Protein AF-A0A8T6JAU4-F1 (afdb_monomer)

Secondary structure (DSSP, 8-state):
-PPP-PPPPPHHHHHHHHHHHHHHHTTT--HHHHTS-TT-EEEEEEE-SS-EE---HHHHHHHHHHH-TT-EEEESS-TT-EE-TT-EEEEEEEEHHHHHHHHHHHHHHHHHHHHHHH-

Sequence (119 aa):
MGKPEQPAAPAEAVRDDVHRALREDVGAGDVSAGLLPVDAHAAAVVVAREECVLCGRDWFEEVFRACDERIVIRWRVAEGGKTTAGETICELEGPVRGLLSGERSALNFLQLLSAVATQ

pLDDT: mean 91.81, std 12.63, range [37.81, 98.69]

Solvent-accessible surface area (backbone atoms only — not comparable to full-atom values): 6651 Å² total; per-residue (Å²): 134,82,78,82,82,74,84,76,77,60,68,64,60,44,51,54,51,40,54,51,45,47,46,72,79,38,55,98,55,52,66,74,45,63,74,51,66,87,84,40,68,45,74,52,74,44,61,34,82,48,70,38,22,40,30,46,64,67,45,33,53,48,28,35,46,74,53,32,72,71,51,47,77,49,71,71,53,55,82,72,30,77,46,45,57,72,36,65,40,33,39,36,37,29,43,43,44,28,55,62,69,22,44,65,60,22,48,51,44,32,53,57,39,11,53,62,62,54,106

Foldseek 3Di:
DDDDDDDDDDLVVLLVLLVVLLCVQANPHDVPLVVDDQPDKDKDWDFAQAKWFFADVSNLVSLLCVLPVQKDKAAPADHRGIDHHGDTGIMIIDGPSSCVSSPPVSVVRRVVGRVVSRD

Structure (mmCIF, N/CA/C/O backbone):
data_AF-A0A8T6JAU4-F1
#
_entry.id   AF-A0A8T6JAU4-F1
#
loop_
_atom_site.group_PDB
_atom_site.id
_atom_site.type_symbol
_atom_site.label_atom_id
_atom_site.label_alt_id
_atom_site.label_comp_id
_atom_site.label_asym_id
_atom_site.label_entity_id
_atom_site.label_seq_id
_atom_site.pdbx_PDB_ins_code
_atom_site.Cartn_x
_atom_site.Cartn_y
_atom_site.Cartn_z
_atom_site.occupancy
_atom_site.B_iso_or_equiv
_atom_site.auth_seq_id
_atom_site.auth_comp_id
_atom_site.auth_asym_id
_atom_site.auth_atom_id
_atom_site.pdbx_PDB_model_num
ATOM 1 N N . MET A 1 1 ? -29.307 7.504 8.298 1.00 37.81 1 MET A N 1
ATOM 2 C CA . MET A 1 1 ? -28.098 8.306 8.572 1.00 37.81 1 MET A CA 1
ATOM 3 C C . MET A 1 1 ? -27.103 8.071 7.451 1.00 37.81 1 MET A C 1
ATOM 5 O O . MET A 1 1 ? -26.594 6.962 7.354 1.00 37.81 1 MET A O 1
ATOM 9 N N . GLY A 1 2 ? -26.884 9.056 6.577 1.00 43.00 2 GLY A N 1
ATOM 10 C CA . GLY A 1 2 ? -25.786 9.004 5.608 1.00 43.00 2 GLY A CA 1
ATOM 11 C C . GLY A 1 2 ? -24.463 9.165 6.351 1.00 43.00 2 GLY A C 1
ATOM 12 O O . GLY A 1 2 ? -24.353 10.040 7.209 1.00 43.00 2 GLY A O 1
ATOM 13 N N . LYS A 1 3 ? -23.501 8.277 6.092 1.00 41.06 3 LYS A N 1
ATOM 14 C CA . LYS A 1 3 ? -22.138 8.406 6.619 1.00 41.06 3 LYS A CA 1
ATOM 15 C C . LYS A 1 3 ? -21.571 9.733 6.077 1.00 41.06 3 LYS A C 1
ATOM 17 O O . LYS A 1 3 ? -21.768 9.983 4.889 1.00 41.06 3 LYS A O 1
ATOM 22 N N . PRO A 1 4 ? -20.954 10.600 6.898 1.00 43.22 4 PRO A N 1
ATOM 23 C CA . PRO A 1 4 ? -20.353 11.826 6.387 1.00 43.22 4 PRO A CA 1
ATOM 24 C C . PRO A 1 4 ? -19.286 11.455 5.351 1.00 43.22 4 PRO A C 1
ATOM 26 O O . PRO A 1 4 ? -18.412 10.633 5.628 1.00 43.22 4 PRO A O 1
ATOM 29 N N . GLU A 1 5 ? -19.409 12.012 4.150 1.00 51.03 5 GLU A N 1
ATOM 30 C CA . GLU A 1 5 ? -18.408 11.912 3.091 1.00 51.03 5 GLU A CA 1
ATOM 31 C C . GLU A 1 5 ? -17.201 12.738 3.555 1.00 51.03 5 GLU A C 1
ATOM 33 O O . GLU A 1 5 ? -17.291 13.960 3.680 1.00 51.03 5 GLU A O 1
ATOM 38 N N . GLN A 1 6 ? -16.113 12.073 3.956 1.00 55.00 6 GLN A N 1
ATOM 39 C CA . GLN A 1 6 ? -14.877 12.772 4.303 1.00 55.00 6 GLN A CA 1
ATOM 40 C C . GLN A 1 6 ? -14.302 13.411 3.033 1.00 55.00 6 GLN A C 1
ATOM 42 O O . GLN A 1 6 ? -14.303 12.759 1.986 1.00 55.00 6 GLN A O 1
ATOM 47 N N . PRO A 1 7 ? -13.819 14.664 3.093 1.00 58.06 7 PRO A N 1
ATOM 48 C CA . PRO A 1 7 ? -13.195 15.288 1.938 1.00 58.06 7 PRO A CA 1
ATOM 49 C C . PRO A 1 7 ? -11.913 14.528 1.580 1.00 58.06 7 PRO A C 1
ATOM 51 O O . PRO A 1 7 ? -11.036 14.361 2.426 1.00 58.06 7 PRO A O 1
ATOM 54 N N . ALA A 1 8 ? -11.821 14.070 0.331 1.00 65.31 8 ALA A N 1
ATOM 55 C CA . ALA A 1 8 ? -10.617 13.441 -0.203 1.00 65.31 8 ALA A CA 1
ATOM 56 C C . ALA A 1 8 ? -9.431 14.417 -0.163 1.00 65.31 8 ALA A C 1
ATOM 58 O O . ALA A 1 8 ? -9.609 15.635 -0.303 1.00 65.31 8 ALA A O 1
ATOM 59 N N . ALA A 1 9 ? -8.218 13.891 0.013 1.00 74.62 9 ALA A N 1
ATOM 60 C CA . ALA A 1 9 ? -7.023 14.720 -0.010 1.00 74.62 9 ALA A CA 1
ATOM 61 C C . ALA A 1 9 ? -6.837 15.368 -1.398 1.00 74.62 9 ALA A C 1
ATOM 63 O O . ALA A 1 9 ? -7.188 14.769 -2.420 1.00 74.62 9 ALA A O 1
ATOM 64 N N . PRO A 1 10 ? -6.272 16.588 -1.489 1.00 85.38 10 PRO A N 1
ATOM 65 C CA . PRO A 1 10 ? -5.964 17.186 -2.781 1.00 85.38 10 PRO A CA 1
ATOM 66 C C . PRO A 1 10 ? -4.974 16.305 -3.553 1.00 85.38 10 PRO A C 1
ATOM 68 O O . PRO A 1 10 ? -3.833 16.130 -3.131 1.00 85.38 10 PRO A O 1
ATOM 71 N N . ALA A 1 11 ? -5.391 15.786 -4.710 1.00 88.56 11 ALA A N 1
ATOM 72 C CA . ALA A 1 11 ? -4.611 14.810 -5.478 1.00 88.56 11 ALA A CA 1
ATOM 73 C C . ALA A 1 11 ? -3.200 15.295 -5.872 1.00 88.56 11 ALA A C 1
ATOM 75 O O . ALA A 1 11 ? -2.304 14.484 -6.086 1.00 88.56 11 ALA A O 1
ATOM 76 N N . GLU A 1 12 ? -2.992 16.607 -5.994 1.00 91.94 12 GLU A N 1
ATOM 77 C CA . GLU A 1 12 ? -1.671 17.193 -6.250 1.00 91.94 12 GLU A CA 1
ATOM 78 C C . GLU A 1 12 ? -0.734 17.053 -5.044 1.00 91.94 12 GLU A C 1
ATOM 80 O O . GLU A 1 12 ? 0.384 16.574 -5.204 1.00 91.94 12 GLU A O 1
ATOM 85 N N . ALA A 1 13 ? -1.218 17.355 -3.836 1.00 95.06 13 ALA A N 1
ATOM 86 C CA . ALA A 1 13 ? -0.431 17.219 -2.613 1.00 95.06 13 ALA A CA 1
ATOM 87 C C . ALA A 1 13 ? -0.030 15.758 -2.354 1.00 95.06 13 ALA A C 1
ATOM 89 O O . ALA A 1 13 ? 1.121 15.486 -2.020 1.00 95.06 13 ALA A O 1
ATOM 90 N N . VAL A 1 14 ? -0.956 14.817 -2.585 1.00 96.81 14 VAL A N 1
ATOM 91 C CA . VAL A 1 14 ? -0.680 13.374 -2.475 1.00 96.81 14 VAL A CA 1
ATOM 92 C C . VAL A 1 14 ? 0.471 12.975 -3.401 1.00 96.81 14 VAL A C 1
ATOM 94 O O . VAL A 1 14 ? 1.438 12.356 -2.959 1.00 96.81 14 VAL A O 1
ATOM 97 N N . ARG A 1 15 ? 0.408 13.373 -4.679 1.00 96.69 15 ARG A N 1
ATOM 98 C CA . ARG A 1 15 ? 1.466 13.077 -5.656 1.00 96.69 15 ARG A CA 1
ATOM 99 C C . ARG A 1 15 ? 2.810 13.673 -5.258 1.00 96.69 15 ARG A C 1
ATOM 101 O O . ARG A 1 15 ? 3.820 12.979 -5.348 1.00 96.69 15 ARG A O 1
ATOM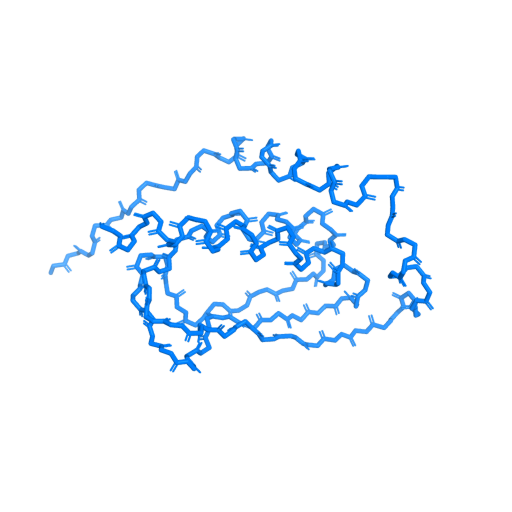 108 N N . ASP A 1 16 ? 2.836 14.924 -4.814 1.00 97.38 16 ASP A N 1
ATOM 109 C CA . ASP A 1 16 ? 4.079 15.599 -4.430 1.00 97.38 16 ASP A CA 1
ATOM 110 C C . ASP A 1 16 ? 4.754 14.924 -3.231 1.00 97.38 16 ASP A C 1
ATOM 112 O O . ASP A 1 16 ? 5.972 14.698 -3.240 1.00 97.38 16 ASP A O 1
ATOM 116 N N . ASP A 1 17 ? 3.969 14.544 -2.223 1.00 97.62 17 ASP A N 1
ATOM 117 C CA . ASP A 1 17 ? 4.461 13.799 -1.067 1.00 97.62 17 ASP A CA 1
ATOM 118 C C . ASP A 1 17 ? 4.999 12.425 -1.461 1.00 97.62 17 ASP A C 1
ATOM 120 O O . ASP A 1 17 ? 6.114 12.071 -1.065 1.00 97.62 17 ASP A O 1
ATOM 124 N N . VAL A 1 18 ? 4.256 11.673 -2.278 1.00 97.69 18 VAL A N 1
ATOM 125 C CA . VAL A 1 18 ? 4.693 10.359 -2.762 1.00 97.69 18 VAL A CA 1
ATOM 126 C C . VAL A 1 18 ? 5.973 10.470 -3.585 1.00 97.69 18 VAL A C 1
ATOM 128 O O . VAL A 1 18 ? 6.927 9.732 -3.339 1.00 97.69 18 VAL A O 1
ATOM 131 N N . HIS A 1 19 ? 6.060 11.422 -4.516 1.00 96.12 19 HIS A N 1
ATOM 132 C CA . HIS A 1 19 ? 7.273 11.633 -5.306 1.00 96.12 19 HIS A CA 1
ATOM 133 C C . HIS A 1 19 ? 8.474 12.018 -4.443 1.00 96.12 19 HIS A C 1
ATOM 135 O O . HIS A 1 19 ? 9.610 11.642 -4.742 1.00 96.12 19 HIS A O 1
ATOM 141 N N . ARG A 1 20 ? 8.264 12.790 -3.375 1.00 96.94 20 ARG A N 1
ATOM 142 C CA . ARG A 1 20 ? 9.326 13.109 -2.420 1.00 96.94 20 ARG A CA 1
ATOM 143 C C . ARG A 1 20 ? 9.782 11.864 -1.659 1.00 96.94 20 ARG A C 1
ATOM 145 O O . ARG A 1 20 ? 10.985 11.625 -1.633 1.00 96.94 20 ARG A O 1
ATOM 152 N N . ALA A 1 21 ? 8.855 11.069 -1.127 1.00 96.62 21 ALA A N 1
ATOM 153 C CA . ALA A 1 21 ? 9.167 9.843 -0.392 1.00 96.62 21 ALA A CA 1
ATOM 154 C C . ALA A 1 21 ? 9.884 8.800 -1.268 1.00 96.62 21 ALA A C 1
ATOM 156 O O . ALA A 1 21 ? 10.932 8.287 -0.890 1.00 96.62 21 ALA A O 1
ATOM 157 N N . LEU A 1 22 ? 9.396 8.556 -2.489 1.00 96.06 22 LEU A N 1
ATOM 158 C CA . LEU A 1 22 ? 10.025 7.606 -3.412 1.00 96.06 22 LEU A CA 1
ATOM 159 C C . LEU A 1 22 ? 11.427 8.047 -3.848 1.00 96.06 22 LEU A C 1
ATOM 161 O O . LEU A 1 22 ? 12.320 7.214 -3.990 1.00 96.06 22 LEU A O 1
ATOM 165 N N . 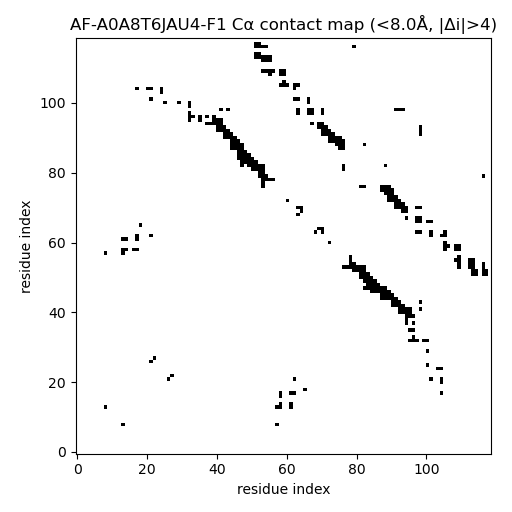ARG A 1 23 ? 11.666 9.352 -4.033 1.00 95.19 23 ARG A N 1
ATOM 166 C CA . ARG A 1 23 ? 13.024 9.852 -4.315 1.00 95.19 23 ARG A CA 1
ATOM 167 C C . ARG A 1 23 ? 13.982 9.646 -3.144 1.00 95.19 23 ARG A C 1
ATOM 169 O O . ARG A 1 23 ? 15.165 9.447 -3.391 1.00 95.19 23 ARG A O 1
ATOM 176 N N . GLU A 1 24 ? 13.497 9.725 -1.910 1.00 93.19 24 GLU A N 1
ATOM 177 C CA . GLU A 1 24 ? 14.303 9.460 -0.718 1.00 93.19 24 GLU A CA 1
ATOM 178 C C . GLU A 1 24 ? 14.642 7.969 -0.591 1.00 93.19 24 GLU A C 1
ATOM 180 O O . GLU A 1 24 ? 15.802 7.623 -0.384 1.00 93.19 24 GLU A O 1
ATOM 185 N N . ASP A 1 25 ? 13.643 7.098 -0.744 1.00 90.12 25 ASP A N 1
ATOM 186 C CA . ASP A 1 25 ? 13.773 5.665 -0.452 1.00 90.12 25 ASP A CA 1
ATOM 187 C C . ASP A 1 25 ? 14.377 4.862 -1.620 1.00 90.12 25 ASP A C 1
ATOM 189 O O . ASP A 1 25 ? 15.211 3.982 -1.413 1.00 90.12 25 ASP A O 1
ATOM 193 N N . VAL A 1 26 ? 13.992 5.189 -2.859 1.00 88.06 26 VAL A N 1
ATOM 194 C CA . VAL A 1 26 ? 14.398 4.463 -4.080 1.00 88.06 26 VAL A CA 1
ATOM 195 C C . VAL A 1 26 ? 15.441 5.239 -4.892 1.00 88.06 26 VAL A C 1
ATOM 197 O O . VAL A 1 26 ? 16.307 4.647 -5.541 1.00 88.06 26 VAL A O 1
ATOM 200 N N . GLY A 1 27 ? 15.392 6.572 -4.871 1.00 85.19 27 GLY A N 1
ATOM 201 C CA . GLY A 1 27 ? 16.351 7.423 -5.578 1.00 85.19 27 GLY A CA 1
ATOM 202 C C . GLY A 1 27 ? 16.431 7.126 -7.079 1.00 85.19 27 GLY A C 1
ATOM 203 O O . GLY A 1 27 ? 15.451 7.268 -7.805 1.00 85.19 27 GLY A O 1
ATOM 204 N N . ALA A 1 28 ? 17.620 6.743 -7.557 1.00 81.06 28 ALA A N 1
ATOM 205 C CA . ALA A 1 28 ? 17.869 6.434 -8.969 1.00 81.06 28 ALA A CA 1
ATOM 206 C C . ALA A 1 28 ? 17.371 5.038 -9.405 1.00 81.06 28 ALA A C 1
ATOM 208 O O . ALA A 1 28 ? 17.436 4.718 -10.593 1.00 81.06 28 ALA A O 1
ATOM 209 N N . GLY A 1 29 ? 16.900 4.209 -8.469 1.00 81.81 29 GLY A N 1
ATOM 210 C CA . GLY A 1 29 ? 16.343 2.890 -8.749 1.00 81.81 29 GLY A CA 1
ATOM 211 C C . GLY A 1 29 ? 16.613 1.875 -7.639 1.00 81.81 29 GLY A C 1
ATOM 212 O O . GLY A 1 29 ? 17.623 1.936 -6.940 1.00 81.81 29 GLY A O 1
ATOM 213 N N . ASP A 1 30 ? 15.722 0.891 -7.525 1.00 86.62 30 ASP A N 1
ATOM 214 C CA . ASP A 1 30 ? 15.831 -0.201 -6.559 1.00 86.62 30 ASP A CA 1
ATOM 215 C C . ASP A 1 30 ? 16.670 -1.353 -7.134 1.00 86.62 30 ASP A C 1
ATOM 217 O O . ASP A 1 30 ? 16.191 -2.216 -7.878 1.00 86.62 30 ASP A O 1
ATOM 221 N N . VAL A 1 31 ? 17.962 -1.355 -6.799 1.00 86.12 31 VAL A N 1
ATOM 222 C CA . VAL A 1 31 ? 18.922 -2.372 -7.260 1.00 86.12 31 VAL A CA 1
ATOM 223 C C . VAL A 1 31 ? 18.531 -3.774 -6.786 1.00 86.12 31 VAL A C 1
ATOM 225 O O . VAL A 1 31 ? 18.721 -4.739 -7.525 1.00 86.12 31 VAL A O 1
ATOM 228 N N . SER A 1 32 ? 17.962 -3.893 -5.584 1.00 84.31 32 SER A N 1
ATOM 229 C CA . SER A 1 32 ? 17.584 -5.182 -4.998 1.00 84.31 32 SER A CA 1
ATOM 230 C C . SER A 1 32 ? 16.392 -5.782 -5.735 1.00 84.31 32 SER A C 1
ATOM 232 O O . SER A 1 32 ? 16.445 -6.941 -6.151 1.00 84.31 32 SER A O 1
ATOM 234 N N . ALA A 1 33 ? 15.353 -4.982 -5.988 1.00 84.12 33 ALA A N 1
ATOM 235 C CA . ALA A 1 33 ? 14.242 -5.395 -6.840 1.00 84.12 33 ALA A CA 1
ATOM 236 C C . ALA A 1 33 ? 14.705 -5.690 -8.279 1.00 84.12 33 ALA A C 1
ATOM 238 O O . ALA A 1 33 ? 14.186 -6.599 -8.930 1.00 84.12 33 ALA A O 1
ATOM 239 N N . GLY A 1 34 ? 15.732 -4.987 -8.766 1.00 86.31 34 GLY A N 1
ATOM 240 C CA . GLY A 1 34 ? 16.346 -5.217 -10.076 1.00 86.31 34 GLY A CA 1
ATOM 241 C C . GLY A 1 34 ? 16.887 -6.637 -10.299 1.00 86.31 34 GLY A C 1
ATOM 242 O O . GLY A 1 34 ? 16.961 -7.077 -11.448 1.00 86.31 34 GLY A O 1
ATOM 243 N N . LEU A 1 35 ? 17.202 -7.379 -9.230 1.00 90.69 35 LEU A N 1
ATOM 244 C CA . LEU A 1 35 ? 17.671 -8.770 -9.300 1.00 90.69 35 LEU A CA 1
ATOM 245 C C . LEU A 1 35 ? 16.549 -9.783 -9.584 1.00 90.69 35 LEU A C 1
ATOM 247 O O . LEU A 1 35 ? 16.827 -10.924 -9.952 1.00 90.69 35 LEU A O 1
ATOM 251 N N . LEU A 1 36 ? 15.286 -9.390 -9.414 1.00 91.56 36 LEU A N 1
ATOM 252 C CA . LEU A 1 36 ? 14.134 -10.272 -9.601 1.00 91.56 36 LEU A CA 1
ATOM 253 C C . LEU A 1 36 ? 13.726 -10.359 -11.073 1.00 91.56 36 LEU A C 1
ATOM 255 O O . LEU A 1 36 ? 13.930 -9.393 -11.804 1.00 91.56 36 LEU A O 1
ATOM 259 N N . PRO A 1 37 ? 13.102 -11.451 -11.543 1.00 92.31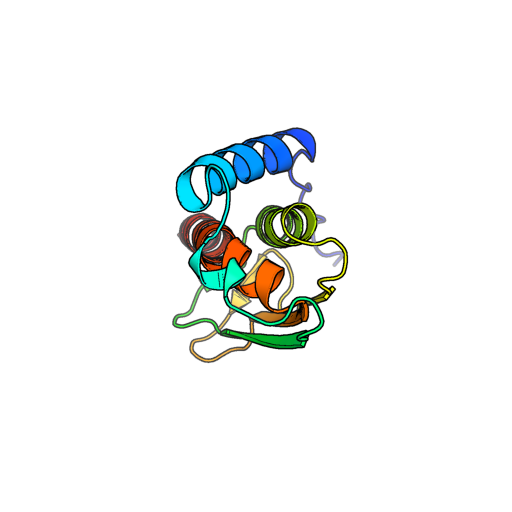 37 PRO A N 1
ATOM 260 C CA . PRO A 1 37 ? 12.609 -11.530 -12.917 1.00 92.31 37 PRO A CA 1
ATOM 261 C C . PRO A 1 37 ? 11.599 -10.415 -13.225 1.00 92.31 37 PRO A C 1
ATOM 263 O O . PRO A 1 37 ? 10.736 -10.113 -12.403 1.00 92.31 37 PRO A O 1
ATOM 266 N N . VAL A 1 38 ? 11.690 -9.813 -14.414 1.00 89.75 38 VAL A N 1
ATOM 267 C CA . VAL A 1 38 ? 10.807 -8.704 -14.827 1.00 89.75 38 VAL A CA 1
ATOM 268 C C . VAL A 1 38 ? 9.336 -9.125 -14.943 1.00 89.75 38 VAL A C 1
ATOM 270 O O . VAL A 1 38 ? 8.448 -8.328 -14.655 1.00 89.75 38 VAL A O 1
ATOM 273 N N . ASP A 1 39 ? 9.092 -10.391 -15.287 1.00 91.31 39 ASP A N 1
ATOM 274 C CA . ASP A 1 39 ? 7.750 -10.956 -15.468 1.00 91.31 39 ASP A CA 1
ATOM 275 C C . ASP A 1 39 ? 7.197 -11.613 -14.193 1.00 91.31 39 ASP A C 1
ATOM 277 O O . ASP A 1 39 ? 6.085 -12.148 -14.191 1.00 91.31 39 ASP A O 1
ATOM 281 N N . ALA A 1 40 ? 7.959 -11.601 -13.093 1.00 95.94 40 ALA A N 1
ATOM 282 C CA . ALA A 1 40 ? 7.496 -12.171 -11.836 1.00 95.94 40 ALA A CA 1
ATOM 283 C C . ALA A 1 40 ? 6.316 -11.360 -11.285 1.00 95.94 40 ALA A C 1
ATOM 285 O O . ALA A 1 40 ? 6.374 -10.131 -11.199 1.00 95.94 40 ALA A O 1
ATOM 286 N N . HIS A 1 41 ? 5.283 -12.072 -10.838 1.00 97.25 41 HIS A N 1
ATOM 287 C CA . HIS A 1 41 ? 4.126 -11.517 -10.140 1.00 97.25 41 HIS A CA 1
ATOM 288 C C . HIS A 1 41 ? 4.037 -12.098 -8.728 1.00 97.25 41 HIS A C 1
ATOM 290 O O . HIS A 1 41 ? 4.438 -13.241 -8.497 1.00 97.25 41 HIS A O 1
ATOM 296 N N . ALA A 1 42 ? 3.508 -11.319 -7.791 1.00 97.31 42 ALA A N 1
ATOM 297 C CA . ALA A 1 42 ? 3.223 -11.772 -6.437 1.00 97.31 42 ALA A CA 1
ATOM 298 C C . ALA A 1 42 ? 1.910 -11.184 -5.923 1.00 97.31 42 ALA A C 1
ATOM 300 O O . ALA A 1 42 ? 1.380 -10.213 -6.466 1.00 97.31 42 ALA A O 1
ATOM 301 N N . ALA A 1 43 ? 1.429 -11.790 -4.843 1.00 97.81 43 ALA A N 1
ATOM 302 C CA . ALA A 1 43 ? 0.398 -11.236 -3.989 1.00 97.81 43 ALA A CA 1
ATOM 303 C C . ALA A 1 43 ? 1.008 -10.877 -2.628 1.00 97.81 43 ALA A C 1
ATOM 305 O O . ALA A 1 43 ? 1.882 -11.589 -2.128 1.00 97.81 43 ALA A O 1
ATOM 306 N N . ALA A 1 44 ? 0.531 -9.790 -2.033 1.00 97.56 44 ALA A N 1
ATOM 307 C CA . ALA A 1 44 ? 0.925 -9.324 -0.711 1.00 97.56 44 ALA A CA 1
ATOM 308 C C . ALA A 1 44 ? -0.311 -8.963 0.119 1.00 97.56 44 ALA A C 1
ATOM 310 O O . ALA A 1 44 ? -1.377 -8.664 -0.419 1.00 97.56 44 ALA A O 1
ATOM 311 N N . VAL A 1 45 ? -0.166 -8.994 1.441 1.00 98.19 45 VAL A N 1
ATOM 312 C CA . VAL A 1 45 ? -1.237 -8.669 2.386 1.00 98.19 45 VAL A CA 1
ATOM 313 C C . VAL A 1 45 ? -0.697 -7.697 3.421 1.00 98.19 45 VAL A C 1
ATOM 315 O O . VAL A 1 45 ? 0.344 -7.952 4.026 1.00 98.19 45 VAL A O 1
ATOM 318 N N . VAL A 1 46 ? -1.422 -6.603 3.646 1.00 98.25 46 VAL A N 1
ATOM 319 C CA . VAL A 1 46 ? -1.133 -5.660 4.729 1.00 98.25 46 VAL A CA 1
ATOM 320 C C . VAL A 1 46 ? -2.006 -6.008 5.923 1.00 98.25 46 VAL A C 1
ATOM 322 O O . VAL A 1 46 ? -3.228 -6.107 5.806 1.00 98.25 46 VAL A O 1
ATOM 325 N N . VAL A 1 47 ? -1.374 -6.182 7.080 1.00 97.75 47 VAL A N 1
ATOM 326 C CA . VAL A 1 47 ? -2.029 -6.589 8.327 1.00 97.75 47 VAL A CA 1
ATOM 327 C C . VAL A 1 47 ? -1.797 -5.525 9.396 1.00 97.75 47 VAL A C 1
ATOM 329 O O . VAL A 1 47 ? -0.662 -5.092 9.607 1.00 97.75 47 VAL A O 1
ATOM 332 N N . ALA A 1 48 ? -2.862 -5.124 10.088 1.00 96.81 48 ALA A N 1
ATOM 333 C CA . ALA A 1 48 ? -2.783 -4.252 11.252 1.00 96.81 48 ALA A CA 1
ATOM 334 C C . ALA A 1 48 ? -2.090 -4.991 12.404 1.00 96.81 48 ALA A C 1
ATOM 336 O O . ALA A 1 48 ? -2.485 -6.097 12.770 1.00 96.81 48 ALA A O 1
ATOM 337 N N . ARG A 1 49 ? -1.047 -4.402 12.996 1.00 95.12 49 ARG A N 1
ATOM 338 C CA . ARG A 1 49 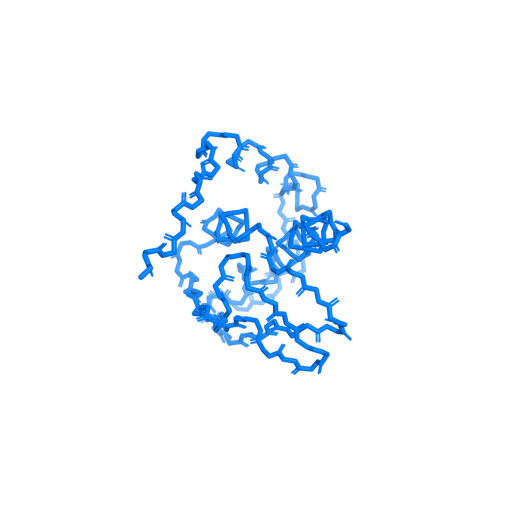? -0.363 -5.003 14.159 1.00 95.12 49 ARG A CA 1
ATOM 339 C C . ARG A 1 49 ? -0.982 -4.608 15.495 1.00 95.12 49 ARG A C 1
ATOM 341 O O . ARG A 1 49 ? -0.808 -5.323 16.475 1.00 95.12 49 ARG A O 1
ATOM 348 N N . GLU A 1 50 ? -1.716 -3.510 15.513 1.00 94.31 50 GLU A N 1
ATOM 349 C CA . GLU A 1 50 ? -2.399 -2.957 16.674 1.00 94.31 50 GLU A CA 1
ATOM 350 C C . GLU A 1 50 ? -3.741 -2.352 16.248 1.00 94.31 50 GLU A C 1
ATOM 352 O O . GLU A 1 50 ? -4.048 -2.280 15.055 1.00 94.31 50 GLU A O 1
ATOM 357 N N . GLU A 1 51 ? -4.562 -1.968 17.223 1.00 95.69 51 GLU A N 1
ATOM 358 C CA . GLU A 1 51 ? -5.798 -1.237 16.947 1.00 95.69 51 GLU A CA 1
ATOM 359 C C . GLU A 1 51 ? -5.469 0.177 16.449 1.00 95.69 51 GLU A C 1
ATOM 361 O O . GLU A 1 51 ? -4.719 0.901 17.102 1.00 95.69 51 GLU A O 1
ATOM 366 N N . CYS A 1 52 ? -6.036 0.578 15.310 1.00 95.00 52 CYS A N 1
ATOM 367 C CA . CYS A 1 52 ? -5.915 1.940 14.797 1.00 95.00 52 CYS A CA 1
ATOM 368 C C . CYS A 1 52 ? -7.140 2.350 13.968 1.00 95.00 52 CYS A C 1
ATOM 370 O O . CYS A 1 52 ? -7.990 1.531 13.613 1.00 95.00 52 CYS A O 1
ATOM 372 N N . VAL A 1 53 ? -7.250 3.641 13.673 1.00 97.62 53 VAL A N 1
ATOM 373 C CA . VAL A 1 53 ? -8.143 4.178 12.645 1.00 97.62 53 VAL A CA 1
ATOM 374 C C . VAL A 1 53 ? -7.345 4.270 11.348 1.00 97.62 53 VAL A C 1
ATOM 376 O O . VAL A 1 53 ? -6.383 5.032 11.280 1.00 97.62 53 VAL A O 1
ATOM 379 N N . LEU A 1 54 ? -7.739 3.511 10.322 1.00 97.56 54 LEU A N 1
ATOM 380 C CA . LEU A 1 54 ? -7.084 3.531 9.017 1.00 97.56 54 LEU A CA 1
ATOM 381 C C . LEU A 1 54 ? -7.190 4.928 8.405 1.00 97.56 54 LEU A C 1
ATOM 383 O O . LEU A 1 54 ? -8.298 5.411 8.156 1.00 97.56 54 LEU A O 1
ATOM 387 N N . CYS A 1 55 ? -6.038 5.525 8.117 1.00 97.00 55 CYS A N 1
ATOM 388 C CA . CYS A 1 55 ? -5.939 6.787 7.406 1.00 97.00 55 CYS A CA 1
ATOM 389 C C . CYS A 1 55 ? -4.808 6.759 6.372 1.00 97.00 55 CYS A C 1
ATOM 391 O O . CYS A 1 55 ? -3.735 6.210 6.638 1.00 97.00 55 CYS A O 1
ATOM 393 N N . GLY A 1 56 ? -5.041 7.365 5.205 1.00 96.75 56 GLY A N 1
ATOM 394 C CA . GLY A 1 56 ? -4.007 7.575 4.187 1.00 96.75 56 GLY A CA 1
ATOM 395 C C . GLY A 1 56 ? -4.050 6.626 2.992 1.00 96.75 56 GLY A C 1
ATOM 396 O O . GLY A 1 56 ? -3.010 6.388 2.370 1.00 96.75 56 GLY A O 1
ATOM 397 N N . ARG A 1 57 ? -5.226 6.084 2.647 1.00 97.75 57 ARG A N 1
ATOM 398 C CA . ARG A 1 57 ? -5.370 5.199 1.480 1.00 97.75 57 ARG A CA 1
ATOM 399 C C . ARG A 1 57 ? -4.892 5.842 0.181 1.00 97.75 57 ARG A C 1
ATOM 401 O O . ARG A 1 57 ? -4.207 5.172 -0.583 1.00 97.75 57 ARG A O 1
ATOM 408 N N . ASP A 1 58 ? -5.174 7.127 -0.023 1.00 97.31 58 ASP A N 1
ATOM 409 C CA . ASP A 1 58 ? -4.786 7.852 -1.241 1.00 97.31 58 ASP A CA 1
ATOM 410 C C . ASP A 1 58 ? -3.260 7.865 -1.444 1.00 97.31 58 ASP A C 1
ATOM 412 O O . ASP A 1 58 ? -2.777 7.625 -2.548 1.00 97.31 58 ASP A O 1
ATOM 416 N N . TRP A 1 59 ? -2.479 8.073 -0.376 1.00 98.31 59 TRP A N 1
ATOM 417 C CA . TRP A 1 59 ? -1.012 8.022 -0.443 1.00 98.31 59 TRP A CA 1
ATOM 418 C C . TRP A 1 59 ? -0.508 6.605 -0.704 1.00 98.31 59 TRP A C 1
ATOM 420 O O . TRP A 1 59 ? 0.415 6.417 -1.493 1.00 98.31 59 TRP A O 1
ATOM 430 N N . PHE A 1 60 ? -1.114 5.603 -0.063 1.00 98.44 60 PHE A N 1
ATOM 431 C CA . PHE A 1 60 ? -0.755 4.203 -0.273 1.00 98.44 60 PHE A CA 1
ATOM 432 C C . PHE A 1 60 ? -1.004 3.773 -1.726 1.00 98.44 60 PHE A C 1
ATOM 434 O O . PHE A 1 60 ? -0.125 3.189 -2.355 1.00 98.44 60 PHE A O 1
ATOM 441 N N . GLU A 1 61 ? -2.175 4.101 -2.276 1.00 98.25 61 GLU A N 1
ATOM 442 C CA . GLU A 1 61 ? -2.527 3.829 -3.673 1.00 98.25 61 GLU A CA 1
ATOM 443 C C . GLU A 1 61 ? -1.591 4.561 -4.642 1.00 98.25 61 GLU A C 1
ATOM 445 O O . GLU A 1 61 ? -1.097 3.960 -5.597 1.00 98.25 61 GLU A O 1
ATOM 450 N N . GLU A 1 62 ? -1.289 5.833 -4.373 1.00 98.12 62 GLU A N 1
ATOM 451 C CA . GLU A 1 62 ? -0.414 6.634 -5.225 1.00 98.12 62 GLU A CA 1
ATOM 452 C C . GLU A 1 62 ? 1.029 6.112 -5.247 1.00 98.12 62 GLU A C 1
ATOM 454 O O . GLU A 1 62 ? 1.640 6.102 -6.315 1.00 98.12 62 GLU A O 1
ATOM 459 N N . VAL A 1 63 ? 1.566 5.618 -4.122 1.00 98.38 63 VAL A N 1
ATOM 460 C CA . VAL A 1 63 ? 2.897 4.982 -4.094 1.00 98.38 63 VAL A CA 1
ATOM 461 C C . VAL A 1 63 ? 2.958 3.819 -5.079 1.00 98.38 63 VAL A C 1
ATOM 463 O O . VAL A 1 63 ? 3.842 3.786 -5.935 1.00 98.38 63 VAL A O 1
ATOM 466 N N . PHE A 1 64 ? 2.011 2.881 -5.005 1.00 98.25 64 PHE A N 1
ATOM 467 C CA . PHE A 1 64 ? 2.034 1.722 -5.896 1.00 98.25 64 PHE A CA 1
ATOM 468 C C . PHE A 1 64 ? 1.725 2.090 -7.343 1.00 98.25 64 PHE A C 1
ATOM 470 O O . PHE A 1 64 ? 2.355 1.531 -8.235 1.00 98.25 64 PHE A O 1
ATOM 477 N N . ARG A 1 65 ? 0.848 3.073 -7.586 1.00 97.62 65 ARG A N 1
ATOM 478 C CA . ARG A 1 65 ? 0.603 3.604 -8.934 1.00 97.62 65 ARG A CA 1
ATOM 479 C C . ARG A 1 65 ? 1.873 4.196 -9.547 1.00 97.62 65 ARG A C 1
ATOM 481 O O . ARG A 1 65 ? 2.150 3.947 -10.716 1.00 97.62 65 ARG A O 1
ATOM 488 N N . ALA A 1 66 ? 2.647 4.950 -8.766 1.00 96.44 66 ALA A N 1
ATOM 489 C CA . ALA A 1 66 ? 3.906 5.541 -9.209 1.00 96.44 66 ALA A CA 1
ATOM 490 C C . ALA A 1 66 ? 5.014 4.494 -9.424 1.00 96.44 66 ALA A C 1
ATOM 492 O O . ALA A 1 66 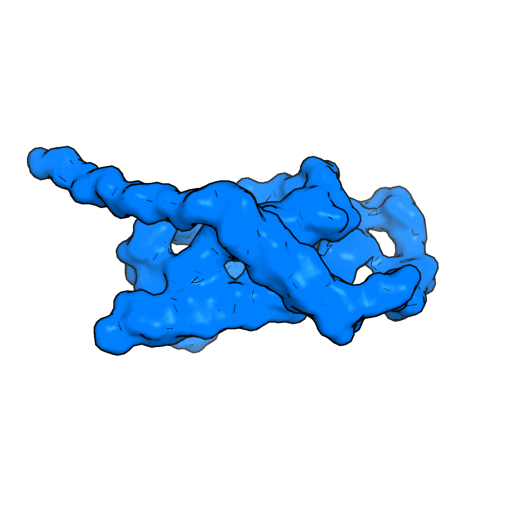? 5.877 4.689 -10.281 1.00 96.44 66 ALA A O 1
ATOM 493 N N . CYS A 1 67 ? 5.000 3.389 -8.671 1.00 95.50 67 CYS A N 1
ATOM 494 C CA . CYS A 1 67 ? 5.936 2.280 -8.858 1.00 95.50 67 CYS A CA 1
ATOM 495 C C . CYS A 1 67 ? 5.587 1.408 -10.073 1.00 95.50 67 CYS A C 1
ATOM 497 O O . CYS A 1 67 ? 6.473 1.090 -10.865 1.00 95.50 67 CYS A O 1
ATOM 499 N N . ASP A 1 68 ? 4.326 0.987 -10.204 1.00 96.25 68 ASP A N 1
ATOM 500 C CA . ASP A 1 68 ? 3.828 0.183 -11.322 1.00 96.25 68 ASP A CA 1
ATOM 501 C C . ASP A 1 68 ? 2.288 0.202 -11.377 1.00 96.25 68 ASP A C 1
ATOM 503 O O . ASP A 1 68 ? 1.611 -0.376 -10.526 1.00 96.25 68 ASP A O 1
ATOM 507 N N . GLU A 1 69 ? 1.716 0.803 -12.424 1.00 97.00 69 GLU A N 1
ATOM 508 C CA . GLU A 1 69 ? 0.258 0.918 -12.615 1.00 97.00 69 GLU A CA 1
ATOM 509 C C . GLU A 1 69 ? -0.471 -0.435 -12.726 1.00 97.00 69 GLU A C 1
ATOM 511 O O . GLU A 1 69 ? -1.698 -0.488 -12.638 1.00 97.00 69 GLU A O 1
ATOM 516 N N . ARG A 1 70 ? 0.259 -1.542 -12.922 1.00 97.62 70 ARG A N 1
ATOM 517 C CA . ARG A 1 70 ? -0.315 -2.896 -12.973 1.00 97.62 70 ARG A CA 1
ATOM 518 C C . ARG A 1 70 ? -0.628 -3.463 -11.586 1.00 97.62 70 ARG A C 1
ATOM 520 O O . ARG A 1 70 ? -1.226 -4.535 -11.509 1.00 97.62 70 ARG A O 1
ATOM 527 N N . ILE A 1 71 ? -0.209 -2.799 -10.507 1.00 98.50 71 ILE A N 1
ATOM 528 C CA . ILE A 1 71 ? -0.492 -3.235 -9.137 1.00 98.50 71 ILE A CA 1
ATOM 529 C C . ILE A 1 71 ? -1.941 -2.912 -8.785 1.00 98.50 71 ILE A C 1
ATOM 531 O O . ILE A 1 71 ? -2.382 -1.766 -8.841 1.00 98.50 71 ILE A O 1
ATOM 535 N N . VAL A 1 72 ? -2.680 -3.937 -8.374 1.00 98.31 72 VAL A N 1
ATOM 536 C CA . VAL A 1 72 ? -4.078 -3.827 -7.958 1.00 98.31 72 VAL A CA 1
ATOM 537 C C . VAL A 1 72 ? -4.164 -3.945 -6.446 1.00 98.31 72 VAL A C 1
ATOM 539 O O . VAL A 1 72 ? -3.637 -4.894 -5.867 1.00 98.31 72 VAL A O 1
ATOM 542 N N . ILE A 1 73 ? -4.878 -3.013 -5.814 1.00 98.62 73 ILE A N 1
ATOM 543 C CA . ILE A 1 73 ? -5.099 -2.987 -4.365 1.00 98.62 73 ILE A CA 1
ATOM 544 C C . ILE A 1 73 ? -6.575 -3.266 -4.080 1.00 98.62 73 ILE A C 1
ATOM 546 O O . ILE A 1 73 ? -7.471 -2.614 -4.616 1.00 98.62 73 ILE A O 1
ATOM 550 N N . ARG A 1 74 ? -6.838 -4.243 -3.212 1.00 98.56 74 ARG A N 1
ATOM 551 C CA . ARG A 1 74 ? -8.175 -4.615 -2.740 1.00 98.56 74 ARG A CA 1
ATOM 552 C C . ARG A 1 74 ? -8.288 -4.304 -1.252 1.00 98.56 74 ARG A C 1
ATOM 554 O O . ARG A 1 74 ? -7.816 -5.064 -0.408 1.00 98.56 74 ARG A O 1
ATOM 561 N N . TRP A 1 75 ? -8.921 -3.180 -0.928 1.00 98.31 75 TRP A N 1
ATOM 562 C CA . TRP A 1 75 ? -9.145 -2.764 0.457 1.00 98.31 75 TRP A CA 1
ATOM 563 C C . TRP A 1 75 ? -10.213 -3.611 1.144 1.00 98.31 75 TRP A C 1
ATOM 565 O O . TRP A 1 75 ? -11.299 -3.830 0.606 1.00 98.31 75 TRP A O 1
ATOM 575 N N . ARG A 1 76 ? -9.911 -4.047 2.366 1.00 98.00 76 ARG A N 1
ATOM 576 C CA . ARG A 1 76 ? -10.857 -4.703 3.278 1.00 98.00 76 ARG A CA 1
ATOM 577 C C . ARG A 1 76 ? -11.412 -3.722 4.310 1.00 98.00 76 ARG A C 1
ATOM 579 O O . ARG A 1 76 ? -12.539 -3.890 4.765 1.00 98.00 76 ARG A O 1
ATOM 586 N N . VAL A 1 77 ? -10.654 -2.666 4.604 1.00 96.69 77 VAL A N 1
ATOM 587 C CA . VAL A 1 77 ? -11.013 -1.613 5.555 1.00 96.69 77 VAL A CA 1
ATOM 588 C C . VAL A 1 77 ? -11.221 -0.289 4.808 1.00 96.69 77 VAL A C 1
ATOM 590 O O . VAL A 1 77 ? -10.458 0.088 3.916 1.00 96.69 77 VAL A O 1
ATOM 593 N N . ALA A 1 78 ? -12.308 0.412 5.130 1.00 95.44 78 ALA A N 1
ATOM 594 C CA . ALA A 1 78 ? -12.599 1.727 4.560 1.00 95.44 78 ALA A CA 1
ATOM 595 C C . ALA A 1 78 ? -11.721 2.819 5.194 1.00 95.44 78 ALA A C 1
ATOM 597 O O . ALA A 1 78 ? -11.328 2.681 6.348 1.00 95.44 78 ALA A O 1
ATOM 598 N N . GLU A 1 79 ? -11.475 3.919 4.477 1.00 95.06 79 GLU A N 1
ATOM 599 C CA . GLU A 1 79 ? -10.887 5.134 5.069 1.00 95.06 79 GLU A CA 1
ATOM 600 C C . GLU A 1 79 ? -11.685 5.556 6.320 1.00 95.06 79 GLU A C 1
ATOM 602 O O . GLU A 1 79 ? -12.925 5.506 6.329 1.00 95.06 79 GLU A O 1
ATOM 607 N N . GLY A 1 80 ? -10.980 5.896 7.401 1.00 95.31 80 GLY A N 1
ATOM 608 C CA . GLY A 1 80 ? -11.565 6.188 8.712 1.00 95.31 80 GLY A CA 1
ATOM 609 C C . GLY A 1 80 ? -12.173 4.973 9.428 1.00 95.31 80 GLY A C 1
ATOM 610 O O . GLY A 1 80 ? -12.854 5.129 10.444 1.00 95.31 80 GLY A O 1
ATOM 611 N N . GLY A 1 81 ? -12.001 3.761 8.896 1.00 96.44 81 GLY A N 1
ATOM 612 C CA . GLY A 1 81 ? -12.413 2.514 9.534 1.00 96.44 81 GLY A CA 1
ATOM 613 C C . GLY A 1 81 ? -11.477 2.134 10.678 1.00 96.44 81 GLY A C 1
ATOM 614 O O . GLY A 1 81 ? -10.276 2.361 10.597 1.00 96.44 81 GLY A O 1
ATOM 615 N N . LYS A 1 82 ? -12.021 1.539 11.743 1.00 96.81 82 LYS A N 1
ATOM 616 C CA . LYS A 1 82 ? -11.211 0.980 12.832 1.00 96.81 82 LYS A CA 1
ATOM 617 C C . LYS A 1 82 ? -10.717 -0.410 12.456 1.00 96.81 82 LYS A C 1
ATOM 619 O O . LYS A 1 82 ? -11.495 -1.182 11.901 1.00 96.81 82 LYS A O 1
ATOM 624 N N . THR A 1 83 ? -9.477 -0.719 12.806 1.00 96.94 83 THR A N 1
ATOM 625 C CA . THR A 1 83 ? -8.876 -2.045 12.657 1.00 96.94 83 THR A CA 1
ATOM 626 C C . THR A 1 83 ? -8.555 -2.640 14.012 1.00 96.94 83 THR A C 1
ATOM 628 O O . THR A 1 83 ? -8.323 -1.916 14.973 1.00 96.94 83 THR A O 1
ATOM 631 N N . THR A 1 84 ? -8.471 -3.960 14.080 1.00 96.00 84 THR A N 1
ATOM 632 C CA . THR A 1 84 ? -7.972 -4.700 15.245 1.00 96.00 84 THR A CA 1
ATOM 633 C C . THR A 1 84 ? -6.634 -5.371 14.940 1.00 96.00 84 THR A C 1
ATOM 635 O O . THR A 1 84 ? -6.272 -5.578 13.781 1.00 96.00 84 THR A O 1
ATOM 638 N N . ALA A 1 85 ? -5.870 -5.724 15.976 1.00 96.25 85 ALA A N 1
ATOM 639 C CA . ALA A 1 85 ? -4.606 -6.433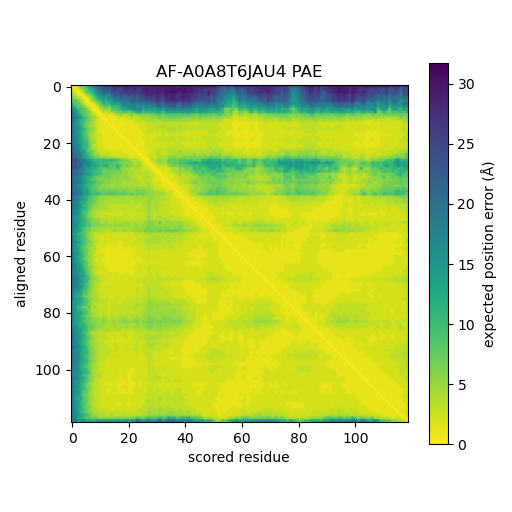 15.796 1.00 96.25 85 ALA A CA 1
ATOM 640 C C . ALA A 1 85 ? -4.819 -7.778 15.070 1.00 96.25 85 ALA A C 1
ATOM 642 O O . ALA A 1 85 ? -5.648 -8.593 15.472 1.00 96.25 85 ALA A O 1
ATOM 643 N N . GLY A 1 86 ? -4.046 -8.015 14.011 1.00 96.94 86 GLY A N 1
ATOM 644 C CA . GLY A 1 86 ? -4.150 -9.183 13.135 1.00 96.94 86 GLY A CA 1
ATOM 645 C C . GLY A 1 86 ? -5.162 -9.037 11.993 1.00 96.94 86 GLY A C 1
ATOM 646 O O . GLY A 1 86 ? -5.242 -9.925 11.145 1.00 96.94 86 GLY A O 1
ATOM 647 N N . GLU A 1 87 ? -5.915 -7.936 11.930 1.00 97.75 87 GLU A N 1
ATOM 648 C CA . GLU A 1 87 ? -6.877 -7.698 10.858 1.00 97.75 87 GLU A CA 1
ATOM 649 C C . GLU A 1 87 ? -6.178 -7.371 9.535 1.00 97.75 87 GLU A C 1
ATOM 651 O O . GLU A 1 87 ? -5.225 -6.594 9.476 1.00 97.75 87 GLU A O 1
ATOM 656 N N . THR A 1 88 ? -6.666 -7.964 8.447 1.00 98.38 88 THR A N 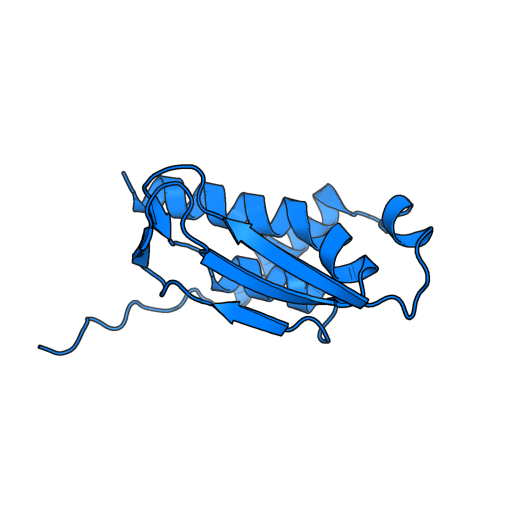1
ATOM 657 C CA . THR A 1 88 ? -6.187 -7.642 7.100 1.00 98.38 88 THR A CA 1
ATOM 658 C C . THR A 1 88 ? -6.759 -6.302 6.651 1.00 98.38 88 THR A C 1
ATOM 660 O O . THR A 1 88 ? -7.973 -6.154 6.536 1.00 98.38 88 THR A O 1
ATOM 663 N N . ILE A 1 89 ? -5.881 -5.349 6.343 1.00 98.12 89 ILE A N 1
ATOM 664 C CA . ILE A 1 89 ? -6.235 -4.007 5.870 1.00 98.12 89 ILE A CA 1
ATOM 665 C C . ILE A 1 89 ? -6.533 -4.033 4.368 1.00 98.12 89 ILE A C 1
ATOM 667 O O . ILE A 1 89 ? -7.576 -3.546 3.917 1.00 98.12 89 ILE A O 1
ATOM 671 N N . CYS A 1 90 ? -5.619 -4.606 3.586 1.00 98.44 90 CYS A N 1
ATOM 672 C CA . CYS A 1 90 ? -5.750 -4.742 2.141 1.00 98.44 90 CYS A CA 1
ATOM 673 C C . CYS A 1 90 ? -4.890 -5.884 1.593 1.00 98.44 90 CYS A C 1
ATOM 675 O O . CYS A 1 90 ? -3.960 -6.372 2.239 1.00 98.44 90 CYS A O 1
ATOM 677 N N . GLU A 1 91 ? -5.226 -6.294 0.377 1.00 98.69 91 GLU A N 1
ATOM 678 C CA . GLU A 1 91 ? -4.453 -7.226 -0.439 1.00 98.69 91 GLU A CA 1
ATOM 679 C C . GLU A 1 91 ? -3.928 -6.493 -1.671 1.00 98.69 91 GLU A C 1
ATOM 681 O O . GLU A 1 91 ? -4.635 -5.661 -2.242 1.00 98.69 91 GLU A O 1
ATOM 686 N N . LEU A 1 92 ? -2.716 -6.829 -2.097 1.00 98.56 92 LEU A N 1
ATOM 687 C CA . LEU A 1 92 ? -2.083 -6.298 -3.295 1.00 98.56 92 LEU A CA 1
ATOM 688 C C . LEU A 1 92 ? -1.698 -7.438 -4.225 1.00 98.56 92 LEU A C 1
ATOM 690 O O . LEU A 1 92 ? -1.320 -8.515 -3.766 1.00 98.56 92 LEU A O 1
ATOM 694 N N . GLU A 1 93 ? -1.749 -7.192 -5.526 1.00 98.56 93 GLU A N 1
ATOM 695 C CA . GLU A 1 93 ? -1.337 -8.152 -6.546 1.00 98.56 93 GLU A CA 1
ATOM 696 C C . GLU A 1 93 ? -0.720 -7.423 -7.736 1.00 98.56 93 GLU A C 1
ATOM 698 O O . GLU A 1 93 ? -1.252 -6.406 -8.177 1.00 98.56 93 GLU A O 1
ATOM 703 N N . GLY A 1 94 ? 0.400 -7.925 -8.256 1.00 98.12 94 GLY A N 1
ATOM 704 C CA . GLY A 1 94 ? 1.068 -7.307 -9.397 1.00 98.12 94 GLY A CA 1
ATOM 705 C C . GLY A 1 94 ? 2.540 -7.695 -9.543 1.00 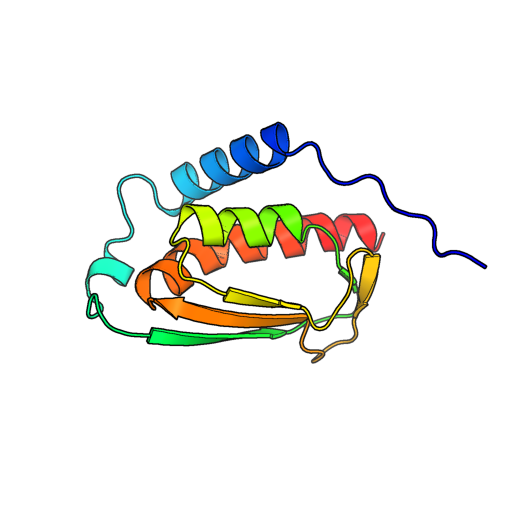98.12 94 GLY A C 1
ATOM 706 O O . GLY A 1 94 ? 2.994 -8.671 -8.936 1.00 98.12 94 GLY A O 1
ATOM 707 N N . PRO A 1 95 ? 3.297 -6.945 -10.361 1.00 97.88 95 PRO A N 1
ATOM 708 C CA . PRO A 1 95 ? 4.721 -7.176 -10.587 1.00 97.88 95 PRO A CA 1
ATOM 709 C C . PRO A 1 95 ? 5.539 -7.071 -9.295 1.00 97.88 95 PRO A C 1
ATOM 711 O O . PRO A 1 95 ? 5.457 -6.075 -8.574 1.00 97.88 95 PRO A O 1
ATOM 714 N N . VAL A 1 96 ? 6.382 -8.074 -9.017 1.00 96.69 96 VAL A N 1
ATOM 715 C CA . VAL A 1 96 ? 7.110 -8.163 -7.731 1.00 96.69 96 VAL A CA 1
ATOM 716 C C . VAL A 1 96 ? 8.023 -6.963 -7.501 1.00 96.69 96 VAL A C 1
ATOM 718 O O . VAL A 1 96 ? 8.128 -6.477 -6.379 1.00 96.69 96 VAL A O 1
ATOM 721 N N . ARG A 1 97 ? 8.668 -6.463 -8.561 1.00 95.75 97 ARG A N 1
ATOM 722 C CA . ARG A 1 97 ? 9.578 -5.318 -8.452 1.00 95.75 97 ARG A CA 1
ATOM 723 C C . ARG A 1 97 ? 8.854 -4.079 -7.926 1.00 95.75 97 ARG A C 1
ATOM 725 O O . ARG A 1 97 ? 9.310 -3.490 -6.958 1.00 95.75 97 ARG A O 1
ATOM 732 N N . GLY A 1 98 ? 7.704 -3.738 -8.511 1.00 96.06 98 GLY A N 1
ATOM 733 C CA . GLY A 1 98 ? 6.909 -2.591 -8.070 1.00 96.06 98 GLY A CA 1
ATOM 734 C C . GLY A 1 98 ? 6.348 -2.773 -6.657 1.00 96.06 98 GLY A C 1
ATOM 735 O O . GLY A 1 98 ? 6.375 -1.831 -5.870 1.00 96.06 98 GLY A O 1
ATOM 736 N N . LEU A 1 99 ? 5.911 -3.992 -6.310 1.00 97.06 99 LEU A N 1
ATOM 737 C CA . LEU A 1 99 ? 5.425 -4.305 -4.963 1.00 97.06 99 LEU A CA 1
ATOM 738 C C . LEU A 1 99 ? 6.503 -4.074 -3.894 1.00 97.06 99 LEU A C 1
ATOM 740 O O . LEU A 1 99 ? 6.223 -3.451 -2.876 1.00 97.06 99 LEU A O 1
ATOM 744 N N . LEU A 1 100 ? 7.732 -4.543 -4.125 1.00 96.12 100 LEU A N 1
ATOM 745 C CA . LEU A 1 100 ? 8.819 -4.402 -3.151 1.00 96.12 100 LEU A CA 1
ATOM 746 C C . LEU A 1 100 ? 9.373 -2.977 -3.087 1.00 96.12 100 LEU A C 1
ATOM 748 O O . LEU A 1 100 ? 9.625 -2.478 -1.994 1.00 96.12 100 LEU A O 1
ATOM 752 N N . SER A 1 101 ? 9.519 -2.301 -4.230 1.00 95.75 101 SER A N 1
ATOM 753 C CA . SER A 1 101 ? 10.045 -0.931 -4.256 1.00 95.75 101 SER A CA 1
ATOM 754 C C . SER A 1 101 ? 9.109 0.079 -3.586 1.00 95.75 101 SER A C 1
ATOM 756 O O . SER A 1 101 ? 9.579 1.057 -3.013 1.00 95.75 101 SER A O 1
ATOM 758 N N . GLY A 1 102 ? 7.792 -0.144 -3.640 1.00 96.44 102 GLY A N 1
ATOM 759 C CA . GLY A 1 102 ? 6.803 0.730 -3.003 1.00 96.44 102 GLY A CA 1
ATOM 760 C C . GLY A 1 102 ? 6.526 0.421 -1.528 1.00 96.44 102 GLY A C 1
ATOM 761 O O . GLY A 1 102 ? 6.006 1.284 -0.821 1.00 96.44 102 GLY A O 1
ATOM 762 N N . GLU A 1 103 ? 6.866 -0.780 -1.042 1.00 96.62 103 GLU A N 1
ATOM 763 C CA . GLU A 1 103 ? 6.414 -1.308 0.255 1.00 96.62 103 GLU A CA 1
ATOM 764 C C . GLU A 1 103 ? 6.675 -0.343 1.419 1.00 96.62 103 GLU A C 1
ATOM 766 O O . GLU A 1 103 ? 5.750 0.037 2.139 1.00 96.62 103 GLU A O 1
ATOM 771 N N . ARG A 1 104 ? 7.932 0.072 1.607 1.00 96.19 104 ARG A N 1
ATOM 772 C CA . ARG A 1 104 ? 8.324 0.876 2.770 1.00 96.19 104 ARG A CA 1
ATOM 773 C C . ARG A 1 104 ? 7.685 2.258 2.730 1.00 96.19 104 ARG A C 1
ATOM 775 O O . ARG A 1 104 ? 7.106 2.686 3.725 1.00 96.19 104 ARG A O 1
ATOM 782 N N . SER A 1 105 ? 7.759 2.937 1.588 1.00 97.44 105 SER A N 1
ATOM 783 C CA . SER A 1 105 ? 7.155 4.260 1.419 1.00 97.44 105 SER A CA 1
ATOM 784 C C . SER A 1 105 ? 5.642 4.221 1.663 1.00 97.44 105 SER A C 1
ATOM 786 O O . SER A 1 105 ? 5.123 5.042 2.418 1.00 97.44 105 SER A O 1
ATOM 788 N N . ALA A 1 106 ? 4.940 3.226 1.113 1.00 97.94 106 ALA A N 1
ATOM 789 C CA . ALA A 1 106 ? 3.499 3.077 1.293 1.00 97.94 106 ALA A CA 1
ATOM 790 C C . ALA A 1 106 ? 3.117 2.786 2.756 1.00 97.94 106 ALA A C 1
ATOM 792 O O . ALA A 1 106 ? 2.214 3.424 3.304 1.00 97.94 106 ALA A O 1
ATOM 793 N N . LEU A 1 107 ? 3.821 1.857 3.415 1.00 97.62 107 LEU A N 1
ATOM 794 C CA . LEU A 1 107 ? 3.566 1.523 4.819 1.00 97.62 107 LEU A CA 1
ATOM 795 C C . LEU A 1 107 ? 3.874 2.692 5.759 1.00 97.62 107 LEU A C 1
ATOM 797 O O . LEU A 1 107 ? 3.120 2.901 6.707 1.00 97.62 107 LEU A O 1
ATOM 801 N N . ASN A 1 108 ? 4.916 3.478 5.485 1.00 97.69 108 ASN A N 1
ATOM 802 C CA . ASN A 1 108 ? 5.245 4.662 6.278 1.00 97.69 108 ASN A CA 1
ATOM 803 C C . ASN A 1 108 ? 4.112 5.699 6.251 1.00 97.69 108 ASN A C 1
ATOM 805 O O . ASN A 1 108 ? 3.767 6.242 7.301 1.00 97.69 108 ASN A O 1
ATOM 809 N N . PHE A 1 109 ? 3.498 5.942 5.084 1.00 97.69 109 PHE A N 1
ATOM 810 C CA . PHE A 1 109 ? 2.335 6.829 4.988 1.00 97.69 109 PHE A CA 1
ATOM 811 C C . PHE A 1 109 ? 1.157 6.307 5.808 1.00 97.69 109 PHE A C 1
ATOM 813 O O . PHE A 1 109 ? 0.639 7.043 6.648 1.00 97.69 109 PHE A O 1
ATOM 820 N N . LEU A 1 110 ? 0.764 5.041 5.613 1.00 96.69 110 LEU A N 1
ATOM 821 C CA . LEU A 1 110 ? -0.352 4.461 6.366 1.00 96.69 110 LEU A CA 1
ATOM 822 C C . LEU A 1 110 ? -0.106 4.500 7.872 1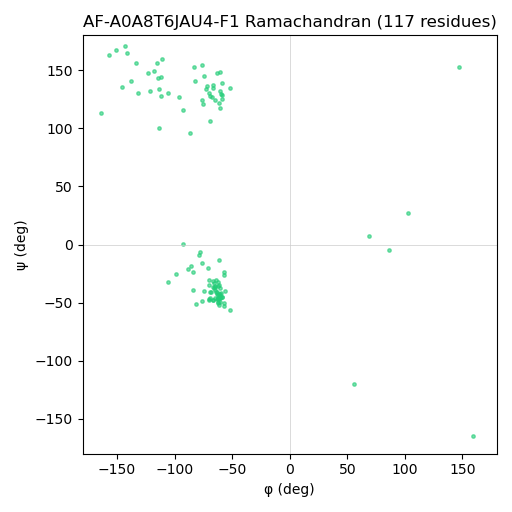.00 96.69 110 LEU A C 1
ATOM 824 O O . LEU A 1 110 ? -1.004 4.877 8.616 1.00 96.69 110 LEU A O 1
ATOM 828 N N . GLN A 1 111 ? 1.090 4.129 8.331 1.00 96.56 111 GLN A N 1
ATOM 829 C CA . GLN A 1 111 ? 1.426 4.122 9.755 1.00 96.56 111 GLN A CA 1
ATOM 830 C C . GLN A 1 111 ? 1.354 5.527 10.354 1.00 96.56 111 GLN A C 1
ATOM 832 O O . GLN A 1 111 ? 0.696 5.714 11.374 1.00 96.56 111 GLN A O 1
ATOM 837 N N . LEU A 1 112 ? 1.984 6.517 9.714 1.00 96.56 112 LEU A N 1
ATOM 838 C CA . LEU A 1 112 ? 2.002 7.894 10.207 1.00 96.56 112 LEU A CA 1
ATOM 839 C C . LEU A 1 112 ? 0.593 8.496 10.256 1.00 96.56 112 LEU A C 1
ATOM 841 O O . LEU A 1 112 ? 0.186 9.043 11.280 1.00 96.56 112 LEU A O 1
ATOM 845 N N . LEU A 1 113 ? -0.152 8.395 9.156 1.00 96.56 113 LEU A N 1
ATOM 846 C CA . LEU A 1 113 ? -1.474 9.004 9.038 1.00 96.56 113 LEU A CA 1
ATOM 847 C C . LEU A 1 113 ? -2.493 8.301 9.941 1.00 96.56 113 LEU A C 1
ATOM 849 O O . LEU A 1 113 ? -3.270 8.970 10.623 1.00 96.56 113 LEU A O 1
ATOM 853 N N . SER A 1 114 ? -2.452 6.967 10.016 1.00 96.19 114 SER A N 1
ATOM 854 C CA . SER A 1 114 ? -3.325 6.198 10.915 1.00 96.19 114 SER A CA 1
ATOM 855 C C . SER A 1 114 ? -3.002 6.465 12.385 1.00 96.19 114 SER A C 1
ATOM 857 O O . SER A 1 114 ? -3.917 6.556 13.203 1.00 96.19 114 SER A O 1
ATOM 859 N N . ALA A 1 115 ? -1.725 6.653 12.738 1.00 94.44 115 ALA A N 1
ATOM 860 C CA . ALA A 1 115 ? -1.340 7.033 14.095 1.00 94.44 115 ALA A CA 1
ATOM 861 C C . ALA A 1 115 ? -1.962 8.379 14.493 1.00 94.44 115 ALA A C 1
ATOM 863 O O . ALA A 1 115 ? -2.570 8.469 15.555 1.00 94.44 115 ALA A O 1
ATOM 864 N N . VAL A 1 116 ? -1.895 9.393 13.623 1.00 94.69 116 VAL A N 1
ATOM 865 C CA . VAL A 1 116 ? -2.518 10.707 13.873 1.00 94.69 116 VAL A CA 1
ATOM 866 C C . VAL A 1 116 ? -4.043 10.605 13.967 1.00 94.69 116 VAL A C 1
ATOM 868 O O . VAL A 1 116 ? -4.639 11.233 14.834 1.00 94.69 116 VAL A O 1
ATOM 871 N N . ALA A 1 117 ? -4.684 9.803 13.113 1.00 92.62 117 ALA A N 1
ATOM 872 C CA . ALA A 1 117 ? -6.141 9.641 13.112 1.00 92.62 117 ALA A CA 1
ATOM 873 C C . ALA A 1 117 ? -6.692 8.865 14.324 1.00 92.62 117 ALA A C 1
ATOM 875 O O . ALA A 1 117 ? -7.885 8.947 14.615 1.00 92.62 117 ALA A O 1
ATOM 876 N N . THR A 1 118 ? -5.849 8.080 14.999 1.00 90.19 118 THR A N 1
ATOM 877 C CA . THR A 1 118 ? -6.238 7.271 16.165 1.00 90.19 118 THR A CA 1
ATOM 878 C C . THR A 1 118 ? -6.205 8.070 17.474 1.00 90.19 118 THR A C 1
ATOM 880 O O . THR A 1 118 ? -6.877 7.674 18.429 1.00 90.19 118 THR A O 1
ATOM 883 N N . GLN A 1 119 ? -5.420 9.155 17.527 1.00 67.88 119 GLN A N 1
ATOM 884 C CA . GLN A 1 119 ? -5.201 9.976 18.727 1.00 67.88 119 GLN A CA 1
ATOM 885 C C . GLN A 1 119 ? -6.380 10.878 19.106 1.00 67.88 119 GLN A C 1
ATOM 887 O O . GLN A 1 119 ? -7.167 11.278 18.220 1.00 67.88 119 GLN A O 1
#

Radius of gyration: 14.69 Å; Cα contacts (8 Å, |Δi|>4): 189; chains: 1; bounding box: 47×29×34 Å

Nearest PDB structures (foldseek):
  3tqv-assembly1_A  TM=9.733E-01  e=9.613E-11  Francisella tularensis subsp. tularensis SCHU S4
  3tqv-assembly1_B  TM=9.339E-01  e=5.859E-11  Francisella tularensis subsp. tularensis SCHU S4
  1x1o-assembly1_A  TM=9.688E-01  e=1.464E-09  Thermus thermophilus HB8
  3paj-assembly1_B  TM=9.706E-01  e=2.258E-09  Vibrio cholerae O1 biovar El Tor str. N16961
  3gnn-assembly1_A  TM=8.910E-01  e=1.875E-09  Burkholderia pseudomallei 1710b

Mean predicted aligned error: 4.89 Å